Protein AF-A0A7W9E0D2-F1 (afdb_monomer)

Secondary structure (DSSP, 8-state):
-----TTEEE---TT-SEEEEEEE-SS-EEEEEEE-SSSPPTT------EEE-TT-S-EEE--S---PPP-

Sequence (71 aa):
MELTPDFEVFGQNNAAPFCLKIFRGESMALLGMNWLNGPPPDNFAGFAIEYQEPGGTQFYAVNNRLSFLDF

Nearest PDB structures (foldseek):
  6cbi-assembly2_B  TM=6.438E-01  e=8.448E+00  Homo sapiens
  8os5-assembly1_C  TM=3.602E-01  e=4.128E+00  Homo sapiens
  2luu-assembly1_A  TM=3.357E-01  e=5.563E+00  Danio rerio

Radius of gyration: 14.61 Å; Cα contacts (8 Å, |Δi|>4): 70; chains: 1; bounding box: 38×29×36 Å

Foldseek 3Di:
DDDDPPQWDWDPPPVDQWIWIWGDDPPAIDIDTGRDDPDDDPPDPDDWDWDADVVGDDTDTDPDGDDDPDD

pLDDT: mean 84.34, std 12.51, range [44.69, 96.06]

Structure (mmCIF, N/CA/C/O backbone):
data_AF-A0A7W9E0D2-F1
#
_entry.id   AF-A0A7W9E0D2-F1
#
loop_
_atom_site.group_PDB
_atom_site.id
_atom_site.type_symbol
_atom_site.label_atom_id
_atom_site.label_alt_id
_atom_site.label_comp_id
_atom_site.label_asym_id
_atom_site.label_entity_id
_atom_site.label_seq_id
_atom_site.pdbx_PDB_ins_code
_atom_site.Cartn_x
_atom_site.Cartn_y
_atom_site.Cartn_z
_atom_site.occupancy
_atom_site.B_iso_or_equiv
_atom_site.auth_seq_id
_atom_site.auth_comp_id
_atom_site.auth_asym_id
_atom_site.auth_atom_id
_atom_site.pdbx_PDB_model_num
ATOM 1 N N . MET A 1 1 ? 21.702 6.989 8.744 1.00 46.16 1 MET A N 1
ATOM 2 C CA . MET A 1 1 ? 20.375 6.350 8.817 1.00 46.16 1 MET A CA 1
ATOM 3 C C . MET A 1 1 ? 19.402 7.493 9.000 1.00 46.16 1 MET A C 1
ATOM 5 O O . MET A 1 1 ? 19.463 8.124 10.046 1.00 46.16 1 MET A O 1
ATOM 9 N N . GLU A 1 2 ? 18.670 7.886 7.956 1.00 50.75 2 GLU A N 1
ATOM 10 C CA . GLU A 1 2 ? 17.641 8.916 8.134 1.00 50.75 2 GLU A CA 1
ATOM 11 C C . GLU A 1 2 ? 16.579 8.384 9.093 1.00 50.75 2 GLU A C 1
ATOM 13 O O . GLU A 1 2 ? 16.125 7.248 8.956 1.00 50.75 2 GLU A O 1
ATOM 18 N N . LEU A 1 3 ? 16.245 9.193 10.095 1.00 57.41 3 LEU A N 1
ATOM 19 C CA . LEU A 1 3 ? 15.121 8.932 10.977 1.00 57.41 3 LEU A CA 1
ATOM 20 C C . LEU A 1 3 ? 13.860 9.132 10.143 1.00 57.41 3 LEU A C 1
ATOM 22 O O . LEU A 1 3 ? 13.605 10.235 9.663 1.00 57.41 3 LEU A O 1
ATOM 26 N N . THR A 1 4 ? 13.093 8.065 9.942 1.00 59.00 4 THR A N 1
ATOM 27 C CA . THR A 1 4 ? 11.756 8.184 9.363 1.00 59.00 4 THR A CA 1
ATOM 28 C C . THR A 1 4 ? 10.938 9.113 10.259 1.00 59.00 4 THR A C 1
ATOM 30 O O . THR A 1 4 ? 10.905 8.874 11.469 1.00 59.00 4 THR A O 1
ATOM 33 N N . PRO A 1 5 ? 10.313 10.171 9.719 1.00 69.31 5 PRO A N 1
ATOM 34 C CA . PRO A 1 5 ? 9.468 11.046 10.520 1.00 69.31 5 PRO A CA 1
ATOM 35 C C . PRO A 1 5 ? 8.356 10.246 11.214 1.00 69.31 5 PRO A C 1
ATOM 37 O O . PRO A 1 5 ? 7.878 9.270 10.645 1.00 69.31 5 PRO A O 1
ATOM 40 N N . ASP A 1 6 ? 7.868 10.684 12.381 1.00 75.56 6 ASP A N 1
ATOM 41 C CA . ASP A 1 6 ? 6.820 9.983 13.165 1.00 75.56 6 ASP A CA 1
ATOM 42 C C . ASP A 1 6 ? 5.494 9.751 12.407 1.00 75.56 6 ASP A C 1
ATOM 44 O O . ASP A 1 6 ? 4.586 9.062 12.876 1.00 75.56 6 ASP A O 1
ATOM 48 N N . PHE A 1 7 ? 5.345 10.371 11.241 1.00 85.94 7 PHE A N 1
ATOM 49 C CA . PHE A 1 7 ? 4.192 10.256 10.361 1.00 85.94 7 PHE A CA 1
ATOM 50 C C . PHE A 1 7 ? 4.451 9.367 9.137 1.00 85.94 7 PHE A C 1
ATOM 52 O O . PHE A 1 7 ? 3.528 9.177 8.353 1.00 85.94 7 PHE A O 1
ATOM 59 N N . GLU A 1 8 ? 5.649 8.810 8.951 1.00 91.88 8 GLU A N 1
ATOM 60 C CA . GLU A 1 8 ? 5.959 7.893 7.852 1.00 91.88 8 GLU A CA 1
ATOM 61 C C . GLU A 1 8 ? 6.455 6.547 8.364 1.00 91.88 8 GLU A C 1
ATOM 63 O O . GLU A 1 8 ? 7.377 6.463 9.170 1.00 91.88 8 GLU A O 1
ATOM 68 N N . VAL A 1 9 ? 5.890 5.472 7.824 1.00 91.12 9 VAL A N 1
ATOM 69 C CA . VAL A 1 9 ? 6.353 4.110 8.083 1.00 91.12 9 VAL A CA 1
ATOM 70 C C . VAL A 1 9 ? 6.589 3.404 6.758 1.00 91.12 9 VAL A C 1
ATOM 72 O O . VAL A 1 9 ? 5.814 3.544 5.812 1.00 91.12 9 VAL A O 1
ATOM 75 N N . PHE A 1 10 ? 7.670 2.634 6.701 1.00 91.69 10 PHE A N 1
ATOM 76 C CA . PHE A 1 10 ? 8.071 1.859 5.536 1.00 91.69 10 PHE A CA 1
ATOM 77 C C . PHE A 1 10 ? 7.993 0.371 5.865 1.00 91.69 10 PHE A C 1
ATOM 79 O O . PHE A 1 10 ? 8.408 -0.066 6.940 1.00 91.69 10 PHE A O 1
ATOM 86 N N . GLY A 1 11 ? 7.471 -0.415 4.928 1.00 90.31 11 GLY A N 1
ATOM 87 C CA . GLY A 1 11 ? 7.462 -1.867 5.011 1.00 90.31 11 GLY A CA 1
ATOM 88 C C . GLY A 1 11 ? 8.888 -2.413 5.047 1.00 90.31 11 GLY A C 1
ATOM 89 O O . GLY A 1 11 ? 9.744 -1.985 4.277 1.00 90.31 11 GLY A O 1
ATOM 90 N N . GLN A 1 12 ? 9.128 -3.379 5.931 1.00 90.94 12 GLN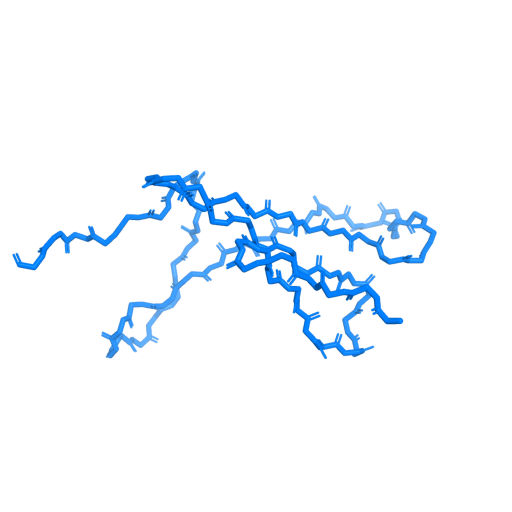 A N 1
ATOM 91 C CA . GLN A 1 12 ? 10.465 -3.915 6.225 1.00 90.94 12 GLN A CA 1
ATOM 92 C C . GLN A 1 12 ? 10.718 -5.299 5.600 1.00 90.94 12 GLN A C 1
ATOM 94 O O . GLN A 1 12 ? 11.645 -6.008 5.988 1.00 90.94 12 GLN A O 1
ATOM 99 N N . ASN A 1 13 ? 9.881 -5.723 4.648 1.00 92.12 13 ASN A N 1
ATOM 100 C CA . ASN A 1 13 ? 10.043 -7.016 3.991 1.00 92.12 13 ASN A CA 1
ATOM 101 C C . ASN A 1 13 ? 11.116 -6.941 2.896 1.00 92.12 13 ASN A C 1
ATOM 103 O O . ASN A 1 13 ? 10.823 -6.596 1.755 1.00 92.12 13 ASN A O 1
ATOM 107 N N . ASN A 1 14 ? 12.341 -7.339 3.234 1.00 90.19 14 ASN A N 1
ATOM 108 C CA . ASN A 1 14 ? 13.471 -7.340 2.301 1.00 90.19 14 ASN A CA 1
ATOM 109 C C . ASN A 1 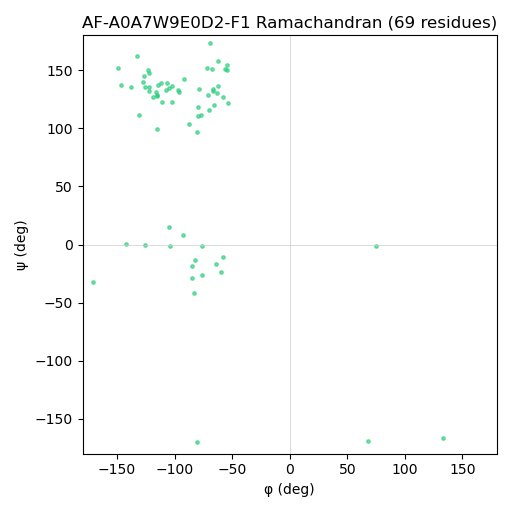14 ? 13.309 -8.305 1.112 1.00 90.19 14 ASN A C 1
ATOM 111 O O . ASN A 1 14 ? 14.039 -8.179 0.133 1.00 90.19 14 ASN A O 1
ATOM 115 N N . ALA A 1 15 ? 12.391 -9.276 1.185 1.00 93.69 15 ALA A N 1
ATOM 116 C CA . ALA A 1 15 ? 12.099 -10.172 0.066 1.00 93.69 15 ALA A CA 1
ATOM 117 C C . ALA A 1 15 ? 11.120 -9.556 -0.951 1.00 93.69 15 ALA A C 1
ATOM 119 O O . ALA A 1 15 ? 10.958 -10.095 -2.045 1.00 93.69 15 ALA A O 1
ATOM 120 N N . ALA A 1 16 ? 10.451 -8.449 -0.609 1.00 92.62 16 ALA A N 1
ATOM 121 C CA . ALA A 1 16 ? 9.543 -7.771 -1.521 1.00 92.62 16 ALA A CA 1
ATOM 122 C C . ALA A 1 16 ? 10.334 -6.908 -2.527 1.00 92.62 16 ALA A C 1
ATOM 124 O O . ALA A 1 16 ? 11.204 -6.137 -2.122 1.00 92.62 16 ALA A O 1
ATOM 125 N N . PRO A 1 17 ? 10.022 -6.964 -3.837 1.00 92.94 17 PRO A N 1
ATOM 126 C CA . PRO A 1 17 ? 10.675 -6.118 -4.844 1.00 92.94 17 PRO A CA 1
ATOM 127 C C . PRO A 1 17 ? 10.171 -4.660 -4.827 1.00 92.94 17 PRO A C 1
ATOM 129 O O . PRO A 1 17 ? 10.633 -3.815 -5.596 1.00 92.94 17 PRO A O 1
ATOM 132 N N . PHE A 1 18 ? 9.221 -4.364 -3.941 1.00 93.25 18 PHE A N 1
ATOM 133 C CA . PHE A 1 18 ? 8.627 -3.058 -3.714 1.00 93.25 18 PHE A CA 1
ATOM 134 C C . PHE A 1 18 ? 8.588 -2.752 -2.213 1.00 93.25 18 PHE A C 1
ATOM 136 O O . PHE A 1 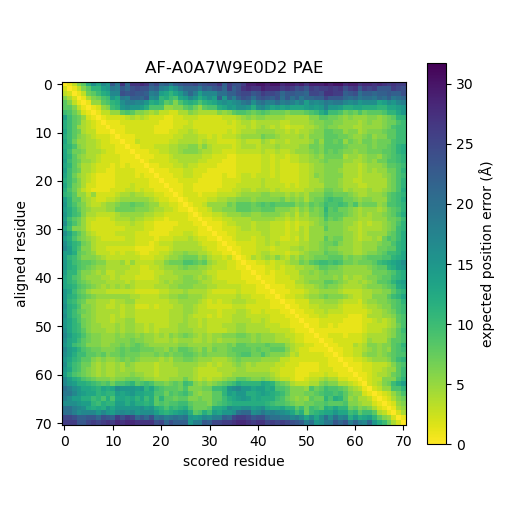18 ? 8.648 -3.652 -1.377 1.00 93.25 18 PHE A O 1
ATOM 143 N N . CYS A 1 19 ? 8.427 -1.479 -1.869 1.00 92.81 19 CYS A N 1
ATOM 144 C CA . CYS A 1 19 ? 8.188 -1.024 -0.508 1.00 92.81 19 CYS A CA 1
ATOM 145 C C . CYS A 1 19 ? 6.802 -0.384 -0.402 1.00 92.81 19 CYS A C 1
ATOM 147 O O . CYS A 1 19 ? 6.466 0.516 -1.175 1.00 92.81 19 CYS A O 1
ATOM 149 N N . LEU A 1 20 ? 6.019 -0.836 0.581 1.00 91.94 20 LEU A N 1
ATOM 150 C CA . LEU A 1 20 ? 4.830 -0.124 1.038 1.00 91.94 20 LEU A CA 1
ATOM 151 C C . LEU A 1 20 ? 5.268 1.009 1.970 1.00 91.94 20 LEU A C 1
ATOM 153 O O . LEU A 1 20 ? 5.837 0.755 3.029 1.00 91.94 20 LEU A O 1
ATOM 157 N N . LYS A 1 21 ? 4.968 2.247 1.596 1.00 91.62 21 LYS A N 1
ATOM 158 C CA . LYS A 1 21 ? 5.099 3.433 2.439 1.00 91.62 21 LYS A CA 1
ATOM 159 C C . LYS A 1 21 ? 3.714 3.865 2.904 1.00 91.62 21 LYS A C 1
ATOM 161 O O . LYS A 1 21 ? 2.794 3.955 2.096 1.00 91.62 21 LYS A O 1
ATOM 166 N N . ILE A 1 22 ? 3.578 4.174 4.186 1.00 90.12 22 ILE A N 1
ATOM 167 C CA . ILE A 1 22 ? 2.362 4.739 4.767 1.00 90.12 22 ILE A CA 1
ATOM 168 C C . ILE A 1 22 ? 2.712 6.103 5.346 1.00 90.12 22 ILE A C 1
ATOM 170 O O . ILE A 1 22 ? 3.636 6.213 6.146 1.00 90.12 22 ILE A O 1
ATOM 174 N N . PHE A 1 23 ? 1.963 7.126 4.949 1.00 90.69 23 PHE A N 1
ATOM 175 C CA . PHE A 1 23 ? 2.037 8.470 5.507 1.00 90.69 23 PHE A CA 1
ATOM 176 C C . PHE A 1 23 ? 0.758 8.764 6.296 1.00 90.69 23 PHE A C 1
ATOM 178 O O . PHE A 1 23 ? -0.339 8.698 5.742 1.00 90.69 23 PHE A O 1
ATOM 185 N N . ARG A 1 24 ? 0.881 9.106 7.579 1.00 89.12 24 ARG A N 1
ATOM 186 C CA . ARG A 1 24 ? -0.228 9.480 8.461 1.00 89.12 24 ARG A CA 1
ATOM 187 C C . ARG A 1 24 ? -0.502 10.983 8.354 1.00 89.12 24 ARG A C 1
ATOM 189 O O . ARG A 1 24 ? 0.209 11.790 8.945 1.00 89.12 24 ARG A O 1
ATOM 196 N N . GLY A 1 25 ? -1.571 11.345 7.648 1.00 83.94 25 GLY A N 1
ATOM 197 C CA . GLY A 1 25 ? -2.150 12.687 7.701 1.00 83.94 25 GLY A CA 1
ATOM 198 C C . GLY A 1 25 ? -3.041 12.890 8.932 1.00 83.94 25 GLY A C 1
ATOM 199 O O . GLY A 1 25 ? -3.089 12.059 9.841 1.00 83.94 25 GLY A O 1
ATOM 200 N N . GLU A 1 26 ? -3.778 13.998 8.969 1.00 81.88 26 GLU A N 1
ATOM 201 C CA . GLU A 1 26 ? -4.634 14.339 10.118 1.00 81.88 26 GLU A CA 1
ATOM 202 C C . GLU A 1 26 ? -5.936 13.526 10.190 1.00 81.88 26 GLU A C 1
ATOM 204 O O . GLU A 1 26 ? -6.471 13.314 11.273 1.00 81.88 26 GLU A O 1
ATOM 209 N N . SER A 1 27 ? -6.457 13.031 9.064 1.00 81.00 27 SER A N 1
ATOM 210 C CA . SER A 1 27 ? -7.720 12.259 9.036 1.00 81.00 27 SER A CA 1
ATOM 211 C C . SER A 1 27 ? -7.714 11.091 8.051 1.00 81.00 27 SER A C 1
ATOM 213 O O . SER A 1 27 ? -8.714 10.393 7.892 1.00 81.00 27 SER A O 1
ATOM 215 N N . MET A 1 28 ? -6.598 10.893 7.355 1.00 82.44 28 MET A N 1
ATOM 216 C CA . MET A 1 28 ? -6.413 9.846 6.358 1.00 82.44 28 MET A CA 1
ATOM 217 C C . MET A 1 28 ? -4.950 9.418 6.348 1.00 82.44 28 MET A C 1
ATOM 219 O O . MET A 1 28 ? -4.058 10.215 6.652 1.00 82.44 28 MET A O 1
ATOM 223 N N . ALA A 1 29 ? -4.712 8.168 5.966 1.00 85.88 29 ALA A N 1
ATOM 224 C CA . ALA A 1 29 ? -3.383 7.690 5.630 1.00 85.88 29 ALA A CA 1
ATOM 225 C C . ALA A 1 29 ? -3.243 7.623 4.108 1.00 85.88 29 ALA A C 1
ATOM 227 O O . ALA A 1 29 ? -4.151 7.155 3.420 1.00 85.88 29 ALA A O 1
ATOM 228 N N . LEU A 1 30 ? -2.107 8.080 3.591 1.00 87.62 30 LEU A N 1
ATOM 229 C CA . LEU A 1 30 ? -1.736 7.900 2.194 1.00 87.62 30 LEU A CA 1
ATOM 230 C C . LEU A 1 30 ? -0.828 6.676 2.082 1.00 87.62 30 LEU A C 1
ATOM 232 O O . LEU A 1 30 ? 0.133 6.542 2.841 1.00 87.62 30 LEU A O 1
ATOM 236 N N . LEU A 1 31 ? -1.133 5.791 1.137 1.00 88.56 31 LEU A N 1
ATOM 237 C CA . LEU A 1 31 ? -0.349 4.592 0.863 1.00 88.56 31 LEU A CA 1
ATOM 238 C C . LEU A 1 31 ? 0.405 4.777 -0.456 1.00 88.56 31 LEU A C 1
ATOM 240 O O . LEU A 1 31 ? -0.179 5.191 -1.455 1.00 88.56 31 LEU A O 1
ATOM 244 N N . GLY A 1 32 ? 1.694 4.451 -0.458 1.00 89.38 32 GLY A N 1
ATOM 245 C CA . GLY A 1 32 ? 2.541 4.413 -1.647 1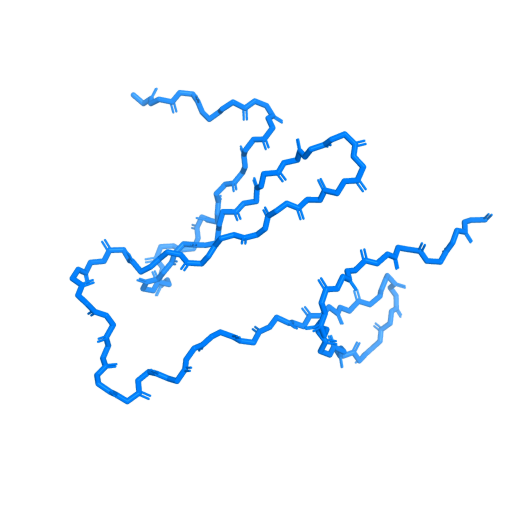.00 89.38 32 GLY A CA 1
ATOM 246 C C . GLY A 1 32 ? 3.159 3.031 -1.822 1.00 89.38 32 GLY A C 1
ATOM 247 O O . GLY A 1 32 ? 3.654 2.455 -0.859 1.00 89.38 32 GLY A O 1
ATOM 248 N N . MET A 1 33 ? 3.145 2.504 -3.045 1.00 90.38 33 MET A N 1
ATOM 249 C CA . MET A 1 33 ? 3.782 1.233 -3.397 1.00 90.38 33 MET A CA 1
ATOM 250 C C . MET A 1 33 ? 4.912 1.516 -4.385 1.00 90.38 33 MET A C 1
ATOM 252 O O . MET A 1 33 ? 4.673 1.724 -5.574 1.00 90.38 33 MET A O 1
ATOM 256 N N . ASN A 1 34 ? 6.143 1.563 -3.883 1.00 88.56 34 ASN A N 1
ATOM 257 C CA . ASN A 1 34 ? 7.301 1.966 -4.674 1.00 88.56 34 ASN A CA 1
ATOM 258 C C . ASN A 1 34 ? 8.103 0.744 -5.094 1.00 88.56 34 ASN A C 1
ATOM 260 O O . ASN A 1 34 ? 8.586 0.006 -4.237 1.00 88.56 34 ASN A O 1
ATOM 264 N N . TRP A 1 35 ? 8.296 0.555 -6.398 1.00 92.44 35 TRP A N 1
ATOM 265 C CA . TRP A 1 35 ? 9.253 -0.431 -6.889 1.00 92.44 35 TRP A CA 1
ATOM 266 C C . TRP A 1 35 ? 10.672 0.002 -6.515 1.00 92.44 35 TRP A C 1
ATOM 268 O O . TRP A 1 35 ? 11.024 1.169 -6.682 1.00 92.44 35 TRP A O 1
ATOM 278 N N . LEU A 1 36 ? 11.469 -0.911 -5.960 1.00 90.19 36 LEU A N 1
ATOM 279 C CA . LEU A 1 36 ? 12.751 -0.539 -5.357 1.00 90.19 36 LEU A CA 1
ATOM 280 C C . LEU A 1 36 ? 13.876 -0.414 -6.384 1.00 90.19 36 LEU A C 1
ATOM 282 O O . LEU A 1 36 ? 14.691 0.500 -6.294 1.00 90.19 36 LEU A O 1
ATOM 286 N N . ASN A 1 37 ? 13.936 -1.336 -7.347 1.00 89.62 37 ASN A N 1
ATOM 287 C CA . ASN A 1 37 ? 15.082 -1.477 -8.241 1.00 89.62 37 ASN A CA 1
ATOM 288 C C . ASN A 1 37 ? 14.630 -1.544 -9.699 1.00 89.62 37 ASN A C 1
ATOM 290 O O . ASN A 1 37 ? 14.046 -2.540 -10.125 1.00 89.62 37 ASN A O 1
ATOM 294 N N . GLY A 1 38 ? 14.949 -0.496 -10.461 1.00 90.69 38 GLY A N 1
ATOM 295 C CA . GLY A 1 38 ? 14.600 -0.400 -11.877 1.00 90.69 38 GLY A CA 1
ATOM 296 C C . GLY A 1 38 ? 13.093 -0.259 -12.126 1.00 90.69 38 GLY A C 1
ATOM 297 O O . GLY A 1 38 ? 12.329 0.010 -11.198 1.00 90.69 38 GLY A O 1
ATOM 298 N N . PRO A 1 39 ? 12.654 -0.394 -13.385 1.00 91.75 39 PRO A N 1
ATOM 299 C CA . PRO A 1 39 ? 11.236 -0.472 -13.702 1.00 91.75 39 PRO A CA 1
ATOM 300 C C . PRO A 1 39 ? 10.645 -1.824 -13.255 1.00 91.75 39 PRO A C 1
ATOM 302 O O . PRO A 1 39 ? 11.366 -2.828 -13.220 1.00 91.75 39 PRO A O 1
ATOM 305 N N . PRO A 1 40 ? 9.341 -1.879 -12.929 1.00 93.31 40 PRO A N 1
ATOM 306 C CA . PRO A 1 40 ? 8.656 -3.150 -12.726 1.00 93.31 40 PRO A CA 1
ATOM 307 C C . PRO A 1 40 ? 8.654 -3.986 -14.024 1.00 93.31 40 PRO A C 1
ATOM 309 O O . PRO A 1 40 ? 8.794 -3.421 -15.110 1.00 93.31 40 PRO A O 1
ATOM 312 N N . PRO A 1 41 ? 8.487 -5.319 -13.938 1.00 94.19 41 PRO A N 1
ATOM 313 C CA . PRO A 1 41 ? 8.365 -6.186 -15.110 1.00 94.19 41 PRO A CA 1
ATOM 314 C C . PRO A 1 41 ? 7.244 -5.751 -16.065 1.00 94.19 41 PRO A C 1
ATOM 316 O O . PRO A 1 41 ? 6.207 -5.276 -15.612 1.00 94.19 41 PRO A O 1
ATOM 319 N N . ASP A 1 42 ? 7.388 -6.009 -17.367 1.00 96.06 42 ASP A N 1
ATOM 320 C CA . ASP A 1 42 ? 6.390 -5.622 -18.386 1.00 96.06 42 ASP A CA 1
ATOM 321 C C . ASP A 1 42 ? 4.999 -6.242 -18.161 1.00 96.06 42 ASP A C 1
ATOM 323 O O . ASP A 1 42 ? 3.986 -5.717 -18.618 1.00 96.06 42 ASP A O 1
ATOM 327 N N . ASN A 1 43 ? 4.936 -7.372 -17.455 1.00 94.56 43 ASN A N 1
ATOM 328 C CA . ASN A 1 43 ? 3.691 -8.049 -17.095 1.00 94.56 43 ASN A CA 1
ATOM 329 C C . ASN A 1 43 ? 3.139 -7.626 -15.722 1.00 94.56 43 ASN A C 1
ATOM 331 O O . ASN A 1 43 ? 2.190 -8.236 -15.225 1.00 94.56 43 ASN A O 1
ATOM 335 N N . PHE A 1 44 ? 3.723 -6.612 -15.087 1.00 92.00 44 PHE A N 1
ATOM 336 C CA . PHE A 1 44 ? 3.232 -6.074 -13.831 1.00 92.00 44 PHE A CA 1
ATOM 337 C C . PHE A 1 44 ? 2.003 -5.191 -14.071 1.00 92.00 44 PHE A C 1
ATOM 339 O O . PHE A 1 44 ? 2.095 -4.105 -14.636 1.00 92.00 44 PHE A O 1
ATOM 346 N N . ALA A 1 45 ? 0.841 -5.655 -13.613 1.00 90.69 45 ALA A N 1
ATOM 347 C CA . ALA A 1 45 ? -0.423 -4.943 -13.801 1.00 90.69 45 ALA A CA 1
ATOM 348 C C . ALA A 1 45 ? -0.701 -3.872 -12.729 1.00 90.69 45 ALA A C 1
ATOM 350 O O . ALA A 1 45 ? -1.541 -3.000 -12.943 1.00 90.69 45 ALA A O 1
ATOM 351 N N . GLY A 1 46 ? -0.026 -3.930 -11.577 1.00 89.38 46 GLY A N 1
ATOM 352 C CA . GLY A 1 46 ? -0.258 -3.024 -10.454 1.00 89.38 46 GLY A CA 1
ATOM 353 C C . GLY A 1 46 ? -0.373 -3.746 -9.115 1.00 89.38 46 GLY A C 1
ATOM 354 O O . GLY A 1 46 ? -0.036 -4.922 -8.982 1.00 89.38 46 GLY A O 1
ATOM 355 N N . PHE A 1 47 ? -0.857 -3.017 -8.112 1.00 88.62 47 PHE A N 1
ATOM 356 C CA . PHE A 1 47 ? -1.041 -3.514 -6.752 1.00 88.62 47 PHE A CA 1
ATOM 357 C C . PHE A 1 47 ? -2.528 -3.617 -6.413 1.00 88.62 47 PHE A C 1
ATOM 359 O O . PHE A 1 47 ? -3.300 -2.711 -6.721 1.00 88.62 47 PHE A O 1
ATOM 366 N N . ALA A 1 48 ? -2.902 -4.693 -5.723 1.00 89.75 48 ALA A N 1
ATOM 367 C CA . ALA A 1 48 ? -4.170 -4.804 -5.017 1.00 89.75 48 ALA A CA 1
ATOM 368 C C . ALA A 1 48 ? -3.898 -4.702 -3.514 1.00 89.75 48 ALA A C 1
ATOM 370 O O . ALA A 1 48 ? -2.914 -5.253 -3.017 1.00 89.75 48 ALA A O 1
ATOM 371 N N . ILE A 1 49 ? -4.755 -3.975 -2.803 1.00 87.44 49 ILE A N 1
ATOM 372 C CA . ILE A 1 49 ? -4.694 -3.861 -1.348 1.00 87.44 49 ILE A CA 1
ATOM 373 C C . ILE A 1 49 ? -5.962 -4.486 -0.805 1.00 87.44 49 ILE A C 1
ATOM 375 O O . ILE A 1 49 ? -7.065 -4.122 -1.214 1.00 87.44 49 ILE A O 1
ATOM 379 N N . GLU A 1 50 ? -5.792 -5.406 0.129 1.00 91.25 50 GLU A N 1
ATOM 380 C CA . GLU A 1 50 ? -6.891 -6.033 0.837 1.00 91.25 50 GLU A CA 1
ATOM 381 C C . GLU A 1 50 ? -6.722 -5.804 2.332 1.00 91.25 50 GLU A C 1
ATOM 383 O O . GL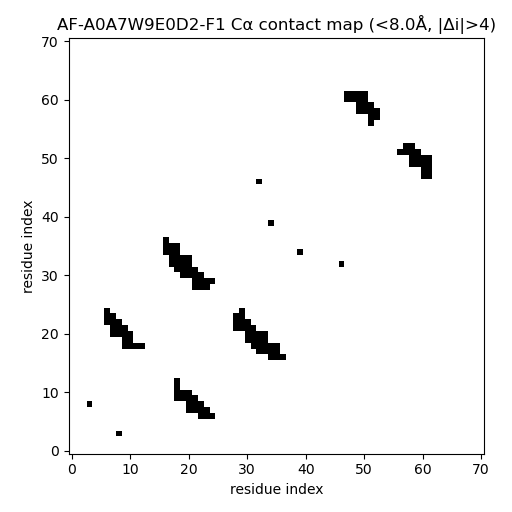U A 1 50 ? -5.602 -5.712 2.842 1.00 91.25 50 GLU A O 1
ATOM 388 N N . TYR A 1 51 ? -7.841 -5.697 3.035 1.00 87.00 51 TYR A N 1
ATOM 389 C CA . TYR A 1 51 ? -7.860 -5.597 4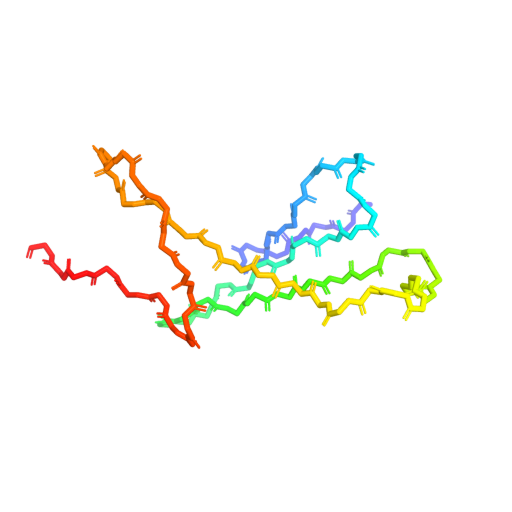.483 1.00 87.00 51 TYR A CA 1
ATOM 390 C C . TYR A 1 51 ? -8.703 -6.719 5.074 1.00 87.00 51 TYR A C 1
ATOM 392 O O . TYR A 1 51 ? -9.663 -7.189 4.466 1.00 87.00 51 TYR A O 1
ATOM 400 N N . GLN A 1 52 ? -8.334 -7.125 6.280 1.00 90.06 52 GLN A N 1
ATOM 401 C CA . GLN A 1 52 ? -9.118 -8.013 7.118 1.00 90.06 52 GLN A CA 1
ATOM 402 C C . GLN A 1 52 ? -9.512 -7.234 8.364 1.00 90.06 52 GLN A C 1
ATOM 404 O O . GLN A 1 52 ? -8.683 -6.576 8.996 1.00 90.06 52 GLN A O 1
ATOM 409 N N . GLU A 1 53 ? -10.790 -7.289 8.702 1.00 88.00 53 GLU A N 1
ATOM 410 C CA . GLU A 1 53 ? -11.306 -6.651 9.906 1.00 88.00 53 GLU A CA 1
ATOM 411 C C . GLU A 1 53 ? -10.765 -7.351 11.162 1.00 88.00 53 GLU A C 1
ATOM 413 O O . GLU A 1 53 ? -10.506 -8.561 11.130 1.00 88.00 53 GLU A O 1
ATOM 418 N N . PRO A 1 54 ? -10.608 -6.635 12.290 1.00 87.69 54 PRO A N 1
ATOM 419 C CA . PRO A 1 54 ? -10.214 -7.256 13.549 1.00 87.69 54 PRO A CA 1
ATOM 420 C C . PRO A 1 54 ? -11.136 -8.429 13.914 1.00 87.69 54 PRO A C 1
ATOM 422 O O . PRO A 1 54 ? -12.346 -8.264 14.039 1.00 87.69 54 PRO A O 1
ATOM 425 N N . GLY A 1 55 ? -10.567 -9.627 14.073 1.00 92.06 55 GLY A N 1
ATOM 426 C CA . GLY A 1 55 ? -11.324 -10.850 14.378 1.00 92.06 55 GLY A CA 1
ATOM 427 C C . GLY A 1 55 ? -12.112 -11.448 13.203 1.00 92.06 55 GLY A C 1
ATOM 428 O O . GLY A 1 55 ? -12.729 -12.499 13.367 1.00 92.06 55 GLY A O 1
ATOM 429 N N . GLY A 1 56 ? -12.078 -10.826 12.023 1.00 91.12 56 GLY A N 1
ATOM 430 C CA . GLY A 1 56 ? -12.658 -11.379 10.805 1.00 91.12 56 GLY A CA 1
ATOM 431 C C . GLY A 1 56 ? -11.889 -12.600 10.302 1.00 91.12 56 GLY A C 1
ATOM 432 O O . GLY A 1 56 ? -10.815 -12.935 10.795 1.00 91.12 56 GLY A O 1
ATOM 433 N N . THR A 1 57 ? -12.418 -13.261 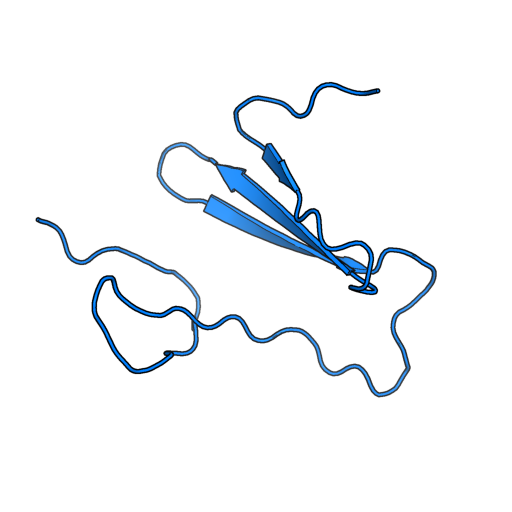9.277 1.00 95.00 57 THR A N 1
ATOM 434 C CA . THR A 1 57 ? -11.799 -14.442 8.635 1.00 95.00 57 THR A CA 1
ATOM 435 C C . THR A 1 57 ? -11.634 -14.281 7.124 1.00 95.00 57 THR A C 1
ATOM 437 O O . THR A 1 57 ? -11.116 -15.176 6.460 1.00 95.00 57 THR A O 1
ATOM 440 N N . GLN A 1 58 ? -12.059 -13.138 6.584 1.00 94.75 58 GLN A N 1
ATOM 441 C CA . GLN A 1 58 ? -12.078 -12.842 5.160 1.00 94.75 58 GLN A CA 1
ATOM 442 C C . GLN A 1 58 ? -11.337 -11.533 4.873 1.00 94.75 58 GLN A C 1
ATOM 444 O O . GLN A 1 58 ? -11.401 -10.585 5.658 1.00 94.75 58 GLN A O 1
ATOM 449 N N . PHE A 1 59 ? -10.664 -11.501 3.724 1.00 92.19 59 PHE A N 1
ATOM 450 C CA . PHE A 1 59 ? -10.068 -10.304 3.149 1.00 92.19 59 PHE A CA 1
ATOM 451 C C . PHE A 1 59 ? -11.047 -9.607 2.201 1.00 92.19 59 PHE A C 1
ATOM 453 O O . PHE A 1 59 ? -11.795 -10.253 1.462 1.00 92.19 59 PHE A O 1
ATOM 460 N N . TYR A 1 60 ? -11.020 -8.279 2.218 1.00 90.12 60 TYR A N 1
ATOM 461 C CA . TYR A 1 60 ? -11.832 -7.417 1.370 1.00 90.12 60 TYR A CA 1
ATOM 462 C C . TYR A 1 60 ? -10.942 -6.442 0.606 1.00 90.12 60 TYR A C 1
ATOM 464 O O . TYR A 1 60 ? -10.052 -5.817 1.186 1.00 90.12 60 TYR A O 1
ATOM 472 N N . ALA A 1 61 ? -11.208 -6.272 -0.688 1.00 90.62 61 ALA A N 1
ATOM 473 C CA . ALA A 1 61 ? -10.483 -5.321 -1.521 1.00 90.62 61 ALA A CA 1
ATOM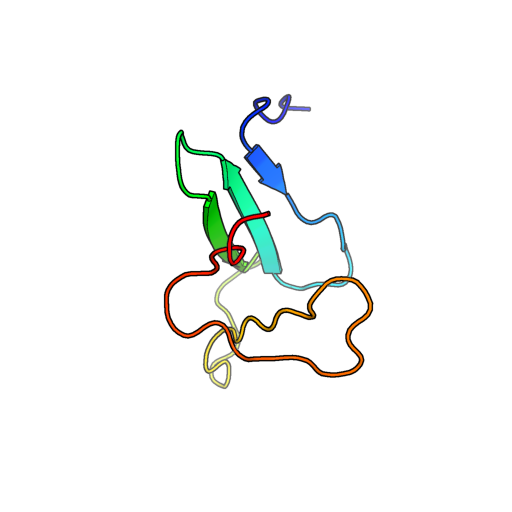 474 C C . ALA A 1 61 ? -10.753 -3.867 -1.095 1.00 90.62 61 ALA A C 1
ATOM 476 O O . ALA A 1 61 ? -11.900 -3.444 -0.918 1.00 90.62 61 ALA A O 1
ATOM 477 N N . VAL A 1 62 ? -9.687 -3.074 -0.986 1.00 87.12 62 VAL A N 1
ATOM 478 C CA . VAL A 1 62 ? -9.765 -1.630 -0.752 1.00 87.12 62 VAL A CA 1
ATOM 479 C C . VAL A 1 62 ? -10.064 -0.936 -2.078 1.00 87.12 62 VAL A C 1
ATOM 481 O O . VAL A 1 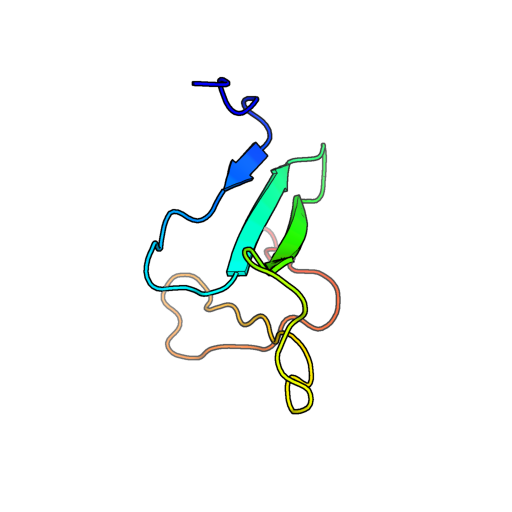62 ? -9.219 -0.879 -2.964 1.00 87.12 62 VAL A O 1
ATOM 484 N N . ASN A 1 63 ? -11.270 -0.379 -2.212 1.00 77.06 63 ASN A N 1
ATOM 485 C CA . ASN A 1 63 ? -11.713 0.226 -3.473 1.00 77.06 63 ASN A CA 1
ATOM 486 C C . ASN A 1 63 ? -11.264 1.687 -3.660 1.00 77.06 63 ASN A C 1
ATOM 488 O O . ASN A 1 63 ? -11.122 2.133 -4.794 1.00 77.06 63 ASN A O 1
ATOM 492 N N . ASN A 1 64 ? -11.076 2.452 -2.573 1.00 72.50 64 ASN A N 1
ATOM 493 C CA . ASN A 1 64 ? -10.586 3.845 -2.641 1.00 72.50 64 ASN A CA 1
ATOM 494 C C . ASN A 1 64 ? -10.238 4.435 -1.261 1.00 72.50 64 ASN A C 1
ATOM 496 O O . ASN A 1 64 ? -9.344 5.262 -1.120 1.00 72.50 64 ASN A O 1
ATOM 500 N N . ARG A 1 65 ? -10.957 4.010 -0.216 1.00 69.62 65 ARG A N 1
ATOM 501 C CA . ARG A 1 65 ? -10.761 4.464 1.163 1.00 69.62 65 ARG A CA 1
ATOM 502 C C . ARG A 1 65 ? -11.058 3.317 2.118 1.00 69.62 65 ARG A C 1
ATOM 504 O O . ARG A 1 65 ? -12.050 2.618 1.939 1.00 69.62 65 ARG A O 1
ATOM 511 N N . LEU A 1 66 ? -10.219 3.169 3.136 1.00 69.94 66 LEU A N 1
ATOM 512 C CA . LEU A 1 66 ? -10.526 2.367 4.312 1.00 69.94 66 LEU A CA 1
ATOM 513 C C . LEU A 1 66 ? -11.048 3.306 5.402 1.00 69.94 66 LEU A C 1
ATOM 515 O O . LEU A 1 66 ? -10.489 4.379 5.633 1.00 69.94 66 LEU A O 1
ATOM 519 N N . SER A 1 67 ? -12.149 2.950 6.043 1.00 66.62 67 SER A N 1
ATOM 520 C CA . SER A 1 67 ? -12.659 3.646 7.223 1.00 66.62 67 SER A CA 1
ATOM 521 C C . SER A 1 67 ? -13.115 2.586 8.203 1.00 66.62 67 SER A C 1
ATOM 523 O O . SER A 1 67 ? -13.751 1.617 7.796 1.00 66.62 67 SER A O 1
ATOM 525 N N . PHE A 1 68 ? -12.766 2.751 9.473 1.00 66.06 68 PHE A N 1
ATOM 526 C CA . PHE A 1 68 ? -13.392 1.956 10.515 1.00 66.06 68 PHE A CA 1
ATOM 527 C C . PHE A 1 68 ? -14.833 2.457 10.640 1.00 66.06 68 PHE A C 1
ATOM 529 O O . PHE A 1 68 ? -15.055 3.667 10.681 1.00 66.06 68 PHE A O 1
ATOM 536 N N . LEU A 1 69 ? -15.808 1.549 10.601 1.00 53.03 69 LEU A N 1
ATOM 537 C CA . LEU A 1 69 ? -17.159 1.887 11.037 1.00 53.03 69 LEU A CA 1
ATOM 538 C C . LEU A 1 69 ? -17.040 2.165 12.540 1.00 53.03 69 LEU A C 1
ATOM 540 O O . LEU A 1 69 ? -16.508 1.322 13.260 1.00 53.03 69 LEU A O 1
ATOM 544 N N . ASP A 1 70 ? -17.391 3.379 12.959 1.00 60.34 70 ASP A N 1
ATOM 545 C CA . ASP A 1 70 ? -17.108 3.895 14.301 1.00 60.34 70 ASP A CA 1
ATOM 546 C C . ASP A 1 70 ? -17.618 2.986 15.443 1.00 60.34 70 ASP A C 1
ATOM 548 O O . ASP A 1 70 ? -18.563 2.209 15.277 1.00 60.34 70 ASP A O 1
ATOM 552 N N . PHE A 1 71 ? -16.935 3.122 16.587 1.00 44.69 71 PHE A N 1
ATOM 553 C CA . PHE A 1 71 ? -17.111 2.435 17.874 1.00 44.69 71 PHE A CA 1
ATOM 554 C C . PHE A 1 71 ? -18.447 2.727 18.571 1.00 44.69 71 PHE A C 1
ATOM 556 O O . PHE A 1 71 ? -18.912 3.889 18.498 1.00 44.69 71 PHE A O 1
#

Organism: NCBI:txid188932

Solvent-accessible surface area (backbone atoms only — not comparable to full-atom values): 4960 Å² total; per-residue (Å²): 130,85,78,69,53,99,45,46,50,70,57,83,57,84,87,50,72,44,37,48,36,41,36,58,59,95,89,52,72,50,77,43,82,40,65,71,71,74,76,74,62,94,84,62,89,78,85,86,53,66,48,62,57,93,92,56,92,58,75,43,76,61,86,86,71,87,75,81,82,81,134

Mean predicted aligned error: 6.61 Å